Protein AF-A0A934XYE1-F1 (afdb_monomer)

Foldseek 3Di:
DFDCVFVLQVCVVCVVVVLAAEDEDEKAPWDDDPNDTDHIDLVCQVVSVVVCCVVCVPDHYHYHRDDYDHQQCLPVLLVVLLCCQVPPPDHQLSDEAELAGGDPSNSVSNVVSQLDPSHKYWYWDADADPVRHGDVVGDTDIDIDDNPPPPD

pLDDT: mean 89.85, std 9.12, range [46.81, 97.88]

Solvent-accessible surface area (backbone atoms only — not comparable to full-atom values): 8985 Å² total; per-residue (Å²): 140,82,80,56,62,59,62,53,47,53,49,51,52,38,48,74,71,68,72,55,48,68,46,77,40,80,23,26,39,67,45,75,55,95,90,41,80,45,82,40,51,37,81,49,45,66,53,54,52,52,55,49,48,71,79,36,76,87,64,76,61,50,77,41,82,46,81,55,33,61,72,86,40,28,65,62,39,18,52,51,48,38,48,47,54,72,66,46,97,56,60,39,72,81,43,74,45,76,42,65,61,83,49,72,49,44,25,49,13,44,51,63,44,30,73,49,88,58,40,39,36,30,33,62,44,64,38,54,47,99,87,66,46,75,42,86,91,43,62,66,48,79,43,75,57,85,77,75,70,93,81,123

Radius of gyration: 16.07 Å; Cα contacts (8 Å, |Δi|>4): 220; chains: 1; bounding box: 36×43×42 Å

Mean predicted aligned error: 5.05 Å

Secondary structure (DSSP, 8-state):
----HHHHHHHHHHHHTT---EEEE--BPPEEETTEEE--STTHHHHHHHHHHHH-TT---EEEEPPPBPTT-HHHHHHHHHHHHHHSSS-GGG-EEE-SSS-HHHHHHHHHHH-STT-EEEEEEEPB-TTSPBPTT--EEEEEE--S-S--

Structure (mmCIF, N/CA/C/O backbone):
data_AF-A0A934XYE1-F1
#
_entry.id   AF-A0A934XYE1-F1
#
loop_
_atom_site.group_PDB
_atom_site.id
_atom_site.type_symbol
_atom_site.label_atom_id
_atom_site.label_alt_id
_atom_site.label_comp_id
_atom_site.label_asym_id
_atom_site.label_entity_id
_atom_site.label_seq_id
_atom_site.pdbx_PDB_ins_code
_atom_site.Cartn_x
_atom_site.Cartn_y
_atom_site.Cartn_z
_atom_site.occupancy
_atom_site.B_iso_or_equiv
_atom_site.auth_seq_id
_atom_site.auth_comp_id
_atom_site.auth_asym_id
_atom_site.auth_atom_id
_atom_site.pdbx_PDB_model_num
ATOM 1 N N . ASN A 1 1 ? -0.406 3.614 -18.042 1.00 46.81 1 ASN A N 1
ATOM 2 C CA . ASN A 1 1 ? -1.575 2.999 -17.380 1.00 46.81 1 ASN A CA 1
ATOM 3 C C . ASN A 1 1 ? -1.202 2.544 -15.984 1.00 46.81 1 ASN A C 1
ATOM 5 O O . ASN A 1 1 ? -0.733 1.427 -15.828 1.00 46.81 1 ASN A O 1
ATOM 9 N N . THR A 1 2 ? -1.370 3.411 -14.985 1.00 60.88 2 THR A N 1
ATOM 10 C CA . THR A 1 2 ? -1.280 3.001 -13.577 1.00 60.88 2 THR A CA 1
ATOM 11 C C . THR A 1 2 ? -2.694 2.916 -13.031 1.00 60.88 2 THR A C 1
ATOM 13 O O . THR A 1 2 ? -3.429 3.897 -13.104 1.00 60.88 2 THR A O 1
ATOM 16 N N . ASN A 1 3 ? -3.083 1.749 -12.522 1.00 80.62 3 ASN A N 1
ATOM 17 C CA . ASN A 1 3 ? -4.368 1.568 -11.862 1.00 80.62 3 ASN A CA 1
ATOM 18 C C . ASN A 1 3 ? -4.217 1.927 -10.375 1.00 80.62 3 ASN A C 1
ATOM 20 O O . ASN A 1 3 ? -3.551 1.202 -9.639 1.00 80.62 3 ASN A O 1
ATOM 24 N N . LEU A 1 4 ? -4.798 3.054 -9.953 1.00 87.81 4 LEU A N 1
ATOM 25 C CA . LEU A 1 4 ? -4.804 3.481 -8.549 1.00 87.81 4 LEU A CA 1
ATOM 26 C C . LEU A 1 4 ? -5.917 2.829 -7.730 1.00 87.81 4 LEU A C 1
ATOM 28 O O . LEU A 1 4 ? -5.842 2.853 -6.505 1.00 87.81 4 LEU A O 1
ATOM 32 N N . THR A 1 5 ? -6.934 2.253 -8.376 1.00 89.75 5 THR A N 1
ATOM 33 C CA . THR A 1 5 ? -8.136 1.746 -7.707 1.00 89.75 5 THR A CA 1
ATOM 34 C C . THR A 1 5 ? -7.822 0.825 -6.527 1.00 89.75 5 THR A C 1
ATOM 36 O O . THR A 1 5 ? -8.381 1.076 -5.464 1.00 89.75 5 THR A O 1
ATOM 39 N N . PRO A 1 6 ? -6.897 -0.151 -6.620 1.00 91.69 6 PRO A N 1
ATOM 40 C CA . PRO A 1 6 ? -6.566 -0.986 -5.467 1.00 91.69 6 PRO A CA 1
ATOM 41 C C . PRO A 1 6 ? -6.039 -0.196 -4.265 1.00 91.69 6 PRO A C 1
ATOM 43 O O . PRO A 1 6 ? -6.519 -0.387 -3.154 1.00 91.69 6 PRO A O 1
ATOM 46 N N . ALA A 1 7 ? -5.113 0.742 -4.483 1.00 93.12 7 ALA A N 1
ATOM 47 C CA . ALA A 1 7 ? -4.545 1.551 -3.404 1.00 93.12 7 ALA A CA 1
ATOM 48 C C . ALA A 1 7 ? -5.597 2.467 -2.757 1.00 93.12 7 ALA A C 1
ATOM 50 O O . ALA A 1 7 ? -5.617 2.622 -1.539 1.00 93.12 7 ALA A O 1
ATOM 51 N N . LEU A 1 8 ? -6.498 3.034 -3.569 1.00 93.38 8 LEU A N 1
ATOM 52 C CA . LEU A 1 8 ? -7.623 3.843 -3.094 1.00 93.38 8 LEU A CA 1
ATOM 53 C C . LEU A 1 8 ? -8.545 3.018 -2.186 1.00 93.38 8 LEU A C 1
ATOM 55 O O . LEU A 1 8 ? -8.841 3.433 -1.068 1.00 93.38 8 LEU A O 1
ATOM 59 N N . ARG A 1 9 ? -8.944 1.821 -2.636 1.00 92.94 9 ARG A N 1
ATOM 60 C CA . ARG A 1 9 ? -9.825 0.927 -1.870 1.00 92.94 9 ARG A CA 1
ATOM 61 C C . ARG A 1 9 ? -9.168 0.395 -0.600 1.00 92.94 9 ARG A C 1
ATOM 63 O O . ARG A 1 9 ? -9.837 0.299 0.422 1.00 92.94 9 ARG A O 1
ATOM 70 N N . ALA A 1 10 ? -7.868 0.102 -0.636 1.00 94.56 10 ALA A N 1
ATOM 71 C CA . ALA A 1 10 ? -7.121 -0.309 0.550 1.00 94.56 10 ALA A CA 1
ATOM 72 C C . ALA A 1 10 ? -7.121 0.792 1.625 1.00 94.56 10 ALA A C 1
ATOM 74 O O . ALA A 1 10 ? -7.388 0.516 2.794 1.00 94.56 10 ALA A O 1
ATOM 75 N N . LEU A 1 11 ? -6.868 2.046 1.229 1.00 94.56 11 LEU A N 1
ATOM 76 C CA . LEU A 1 11 ? -6.912 3.192 2.140 1.00 94.56 11 LEU A CA 1
ATOM 77 C C . LEU A 1 11 ? -8.307 3.398 2.733 1.00 94.56 11 LEU A C 1
ATOM 79 O O . LEU A 1 11 ? -8.424 3.547 3.946 1.00 94.56 11 LEU A O 1
ATOM 83 N N . GLU A 1 12 ? -9.352 3.381 1.902 1.00 93.44 12 GLU A N 1
ATOM 84 C CA . GLU A 1 12 ? -10.742 3.522 2.357 1.00 93.44 12 GLU A CA 1
ATOM 85 C C . GLU A 1 12 ? -11.116 2.444 3.373 1.00 93.44 12 GLU A C 1
ATOM 87 O O . GLU A 1 12 ? -11.677 2.761 4.420 1.00 93.44 12 GLU A O 1
ATOM 92 N N . TRP A 1 13 ? -10.771 1.185 3.096 1.00 93.75 13 TRP A N 1
ATOM 93 C CA . TRP A 1 13 ? -11.069 0.070 3.988 1.00 93.75 13 TRP A CA 1
ATOM 94 C C . TRP A 1 13 ? -10.433 0.259 5.369 1.00 93.75 13 TRP A C 1
ATOM 96 O O . TRP A 1 13 ? -11.118 0.231 6.393 1.00 93.75 13 TRP A O 1
ATOM 106 N N . HIS A 1 14 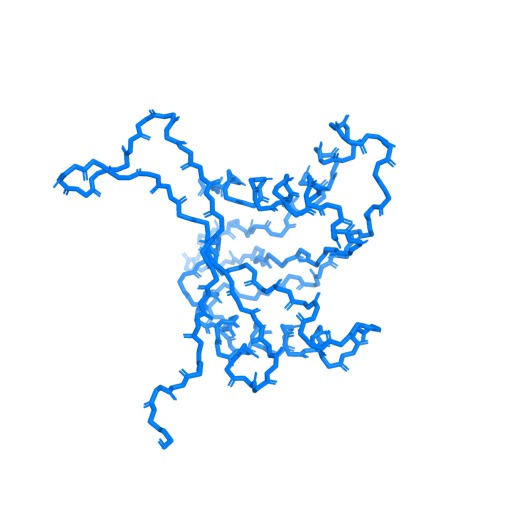? -9.121 0.509 5.409 1.00 94.25 14 HIS A N 1
ATOM 107 C CA . HIS A 1 14 ? -8.387 0.669 6.671 1.00 94.25 14 HIS A CA 1
ATOM 108 C C . HIS A 1 14 ? -8.768 1.947 7.424 1.00 94.25 14 HIS A C 1
ATOM 110 O O . HIS A 1 14 ? -8.723 1.987 8.658 1.00 94.25 14 HIS A O 1
ATOM 116 N N . ALA A 1 15 ? -9.169 2.989 6.696 1.00 93.69 15 ALA A N 1
ATOM 117 C CA . ALA A 1 15 ? -9.719 4.210 7.264 1.00 93.69 15 ALA A CA 1
ATOM 118 C C . ALA A 1 15 ? -11.081 3.969 7.929 1.00 93.69 15 ALA A C 1
ATOM 120 O O . ALA A 1 15 ? -11.281 4.380 9.072 1.00 93.69 15 ALA A O 1
ATOM 121 N N . GLN A 1 16 ? -11.993 3.264 7.252 1.00 92.12 16 GLN A N 1
ATOM 122 C CA . GLN A 1 16 ? -13.321 2.919 7.772 1.00 92.12 16 GLN A CA 1
ATOM 123 C C . GLN A 1 16 ? -13.248 1.979 8.977 1.00 92.12 16 GLN A C 1
ATOM 125 O O . GLN A 1 16 ? -14.010 2.144 9.927 1.00 92.12 16 GLN A O 1
ATOM 130 N N . ALA A 1 17 ? -12.289 1.050 8.985 1.00 91.25 17 ALA A N 1
ATOM 131 C CA . ALA A 1 17 ? -12.010 0.195 10.137 1.00 91.25 17 ALA A CA 1
ATOM 132 C C . ALA A 1 17 ? -11.458 0.969 11.355 1.00 91.25 17 ALA A C 1
ATOM 134 O O . ALA A 1 17 ? -11.331 0.407 12.440 1.00 91.25 17 ALA A O 1
ATOM 135 N N . GLY A 1 18 ? -11.098 2.250 11.197 1.00 89.62 18 GLY A N 1
ATOM 136 C CA . GLY A 1 18 ? -10.602 3.105 12.277 1.00 89.62 18 GLY A CA 1
ATOM 137 C C . GLY A 1 18 ? -9.166 2.808 12.720 1.00 89.62 18 GLY A C 1
ATOM 138 O O . GLY A 1 18 ? -8.694 3.409 13.691 1.00 89.62 18 GLY A O 1
ATOM 139 N N . ALA A 1 19 ? -8.454 1.927 12.011 1.00 87.38 19 ALA A N 1
ATOM 140 C CA . ALA A 1 19 ? -7.102 1.476 12.346 1.00 87.38 19 ALA A CA 1
ATOM 141 C C . ALA A 1 19 ? -5.996 2.274 11.632 1.00 87.38 19 ALA A C 1
ATOM 143 O O . ALA A 1 19 ? -4.867 2.323 12.116 1.00 87.38 19 ALA A O 1
ATOM 144 N N . LEU A 1 20 ? -6.307 2.945 10.516 1.00 95.19 20 LEU A N 1
ATOM 145 C CA . LEU A 1 20 ? -5.308 3.685 9.746 1.00 95.19 20 LEU A CA 1
ATOM 146 C C . LEU A 1 20 ? -4.811 4.927 10.508 1.00 95.19 20 LEU A C 1
ATOM 148 O O . LEU A 1 20 ? -5.591 5.805 10.889 1.00 95.19 20 LEU A O 1
ATOM 152 N N . ARG A 1 21 ? -3.499 4.988 10.747 1.00 95.56 21 ARG A N 1
ATOM 153 C CA . ARG A 1 21 ? -2.799 6.127 11.378 1.00 95.56 21 ARG A CA 1
ATOM 154 C C . ARG A 1 21 ? -1.645 6.637 10.530 1.00 95.56 21 ARG A C 1
ATOM 156 O O . ARG A 1 21 ? -1.375 7.833 10.514 1.00 95.56 21 ARG A O 1
ATOM 163 N N . GLU A 1 22 ? -0.990 5.737 9.811 1.00 96.81 22 GLU A N 1
ATOM 164 C CA . GLU A 1 22 ? 0.191 6.034 9.018 1.00 96.81 22 GLU A CA 1
ATOM 165 C C . GLU A 1 22 ? 0.187 5.196 7.743 1.00 96.81 22 GLU A C 1
ATOM 167 O O . GLU A 1 22 ? -0.256 4.047 7.748 1.00 96.81 22 GLU A O 1
ATOM 172 N N . CYS A 1 23 ? 0.639 5.787 6.640 1.00 97.1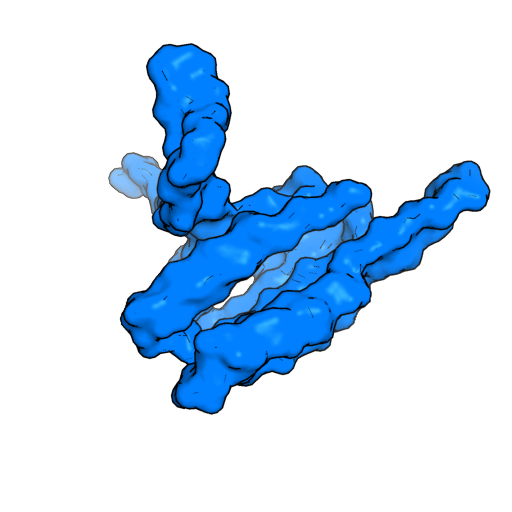2 23 CYS A N 1
ATOM 173 C CA . CYS A 1 23 ? 0.699 5.136 5.341 1.00 97.12 23 CYS A CA 1
ATOM 174 C C . CYS A 1 23 ? 2.020 5.470 4.646 1.00 97.12 23 CYS A C 1
ATOM 176 O O . CYS A 1 23 ? 2.325 6.637 4.394 1.00 97.12 23 CYS A O 1
ATOM 178 N N . TRP A 1 24 ? 2.799 4.444 4.308 1.00 97.31 24 TRP A N 1
ATOM 179 C CA . TRP A 1 24 ? 4.011 4.584 3.504 1.00 97.31 24 TRP A CA 1
ATOM 180 C C . TRP A 1 24 ? 3.695 4.295 2.044 1.00 97.31 24 TRP A C 1
ATOM 182 O O . TRP A 1 24 ? 3.241 3.206 1.696 1.00 97.31 24 TRP A O 1
ATOM 192 N N . LEU A 1 25 ? 3.957 5.270 1.180 1.00 95.38 25 LEU A N 1
ATOM 193 C CA . LEU A 1 25 ? 3.692 5.158 -0.248 1.00 95.38 25 LEU A CA 1
ATOM 194 C C . LEU A 1 25 ? 4.989 4.836 -0.986 1.00 95.38 25 LEU A C 1
ATOM 196 O O . LEU A 1 25 ? 5.896 5.666 -1.062 1.00 95.38 25 LEU A O 1
ATOM 200 N N . LEU A 1 26 ? 5.063 3.624 -1.539 1.00 93.94 26 LEU A N 1
ATOM 201 C CA . LEU A 1 26 ? 6.196 3.155 -2.331 1.00 93.94 26 LEU A CA 1
ATOM 202 C C . LEU A 1 26 ? 5.850 3.191 -3.819 1.00 93.94 26 LEU A C 1
ATOM 204 O O . LEU A 1 26 ? 4.835 2.658 -4.264 1.00 93.94 26 LEU A O 1
ATOM 208 N N . GLY A 1 27 ? 6.731 3.792 -4.613 1.00 92.88 27 GLY A N 1
ATOM 209 C CA . GLY A 1 27 ? 6.570 3.877 -6.058 1.00 92.88 27 GLY A CA 1
ATOM 210 C C . GLY A 1 27 ? 7.892 3.741 -6.791 1.00 92.88 27 GLY A C 1
ATOM 211 O O . GLY A 1 27 ? 8.972 3.839 -6.207 1.00 92.88 27 GLY A O 1
ATOM 212 N N . THR A 1 28 ? 7.812 3.511 -8.096 1.00 92.38 28 THR A N 1
ATOM 213 C CA . THR A 1 28 ? 9.008 3.385 -8.932 1.00 92.38 28 THR A CA 1
ATOM 214 C C . THR A 1 28 ? 9.522 4.743 -9.378 1.00 92.38 28 THR A C 1
ATOM 216 O O . THR A 1 28 ? 8.742 5.661 -9.652 1.00 92.38 28 THR A O 1
ATOM 219 N N . ARG A 1 29 ? 10.847 4.869 -9.486 1.00 90.94 29 ARG A N 1
ATOM 220 C CA . ARG A 1 29 ? 11.479 6.019 -10.139 1.00 90.94 29 ARG A CA 1
ATOM 221 C C . ARG A 1 29 ? 11.304 5.945 -11.650 1.00 90.94 29 ARG A C 1
ATOM 223 O O . ARG A 1 29 ? 11.231 4.860 -12.221 1.00 90.94 29 ARG A O 1
ATOM 230 N N . MET A 1 30 ? 11.302 7.107 -12.292 1.00 88.50 30 MET A N 1
ATOM 231 C CA . MET A 1 30 ? 11.433 7.195 -13.742 1.00 88.50 30 MET A CA 1
ATOM 232 C C . MET A 1 30 ? 12.780 6.605 -14.177 1.00 88.50 30 MET A C 1
ATOM 234 O O . MET A 1 30 ? 13.804 6.844 -13.534 1.00 88.50 30 MET A O 1
ATOM 238 N N . SER A 1 31 ? 12.788 5.835 -15.261 1.00 86.00 31 SER A N 1
ATOM 239 C CA . SER A 1 31 ? 14.007 5.244 -15.815 1.00 86.00 31 SER A CA 1
ATOM 240 C C . SER A 1 31 ? 14.023 5.345 -17.330 1.00 86.00 31 SER A C 1
ATOM 242 O O . SER A 1 31 ? 12.978 5.332 -17.972 1.00 86.00 31 SER A O 1
ATOM 244 N N . ARG A 1 32 ? 15.218 5.406 -17.918 1.00 82.31 32 ARG A N 1
ATOM 245 C CA . ARG A 1 32 ? 15.403 5.152 -19.348 1.00 82.31 32 ARG A CA 1
ATOM 246 C C . ARG A 1 32 ? 15.872 3.719 -19.540 1.00 82.31 32 ARG A C 1
ATOM 248 O O . ARG A 1 32 ? 16.789 3.273 -18.855 1.00 82.31 32 ARG A O 1
ATOM 255 N N . THR A 1 33 ? 15.245 3.011 -20.464 1.00 77.94 33 THR A N 1
ATOM 256 C CA . THR A 1 33 ? 15.664 1.673 -20.889 1.00 77.94 33 THR A CA 1
ATOM 257 C C . THR A 1 33 ? 15.618 1.660 -22.405 1.00 77.94 33 THR A C 1
ATOM 259 O O . THR A 1 33 ? 14.597 2.026 -22.982 1.00 77.94 33 THR A O 1
ATOM 262 N N . ASP A 1 34 ? 16.747 1.339 -23.035 1.00 81.81 34 ASP A N 1
ATOM 263 C CA . ASP A 1 34 ? 16.887 1.246 -24.494 1.00 81.81 34 ASP A CA 1
ATOM 264 C C . ASP A 1 34 ? 16.390 2.506 -25.228 1.00 81.81 34 ASP A C 1
ATOM 266 O O . ASP A 1 34 ? 15.615 2.455 -26.177 1.00 81.81 34 ASP A O 1
ATOM 270 N N . GLY A 1 35 ? 16.769 3.682 -24.714 1.00 78.94 35 GLY A N 1
ATOM 271 C CA . GLY A 1 35 ? 16.371 4.983 -25.267 1.00 78.94 35 GLY A CA 1
ATOM 272 C C . GLY A 1 35 ? 14.927 5.408 -24.969 1.00 78.94 35 GLY A C 1
ATOM 273 O O . GLY A 1 35 ? 14.608 6.588 -25.107 1.00 78.94 35 GLY A O 1
ATOM 274 N N . THR A 1 36 ? 14.079 4.503 -24.476 1.00 80.75 36 THR A N 1
ATOM 275 C CA . THR A 1 36 ? 12.676 4.782 -24.151 1.00 80.75 36 THR A CA 1
ATOM 276 C C . THR A 1 36 ? 12.540 5.256 -22.706 1.00 80.75 36 THR A C 1
ATOM 278 O O . THR A 1 36 ? 13.079 4.648 -21.776 1.00 80.75 36 THR A O 1
ATOM 281 N N . LEU A 1 37 ? 11.812 6.357 -22.500 1.00 82.38 37 LEU A N 1
ATOM 282 C CA . LEU A 1 37 ? 11.485 6.856 -21.167 1.00 82.38 37 LEU A CA 1
ATOM 283 C C . LEU A 1 37 ? 10.348 6.022 -20.568 1.00 82.38 37 LEU A C 1
ATOM 285 O O . LEU A 1 37 ? 9.225 6.038 -21.063 1.00 82.38 37 LEU A O 1
ATOM 289 N N . GLN A 1 38 ? 10.633 5.313 -19.482 1.00 81.44 38 GLN A N 1
ATOM 290 C CA . GLN A 1 38 ? 9.627 4.641 -18.670 1.00 81.44 38 GLN A CA 1
ATOM 291 C C . GLN A 1 38 ? 9.267 5.534 -17.484 1.00 81.44 38 GLN A C 1
ATOM 293 O O . GLN A 1 38 ? 10.076 5.760 -16.579 1.00 81.44 38 GLN A O 1
ATOM 298 N N . HIS A 1 39 ? 8.038 6.048 -17.493 1.00 82.31 39 HIS A N 1
ATOM 299 C CA . HIS A 1 39 ? 7.497 6.806 -16.371 1.00 82.31 39 HIS A CA 1
ATOM 300 C C . HIS A 1 39 ? 7.300 5.884 -15.164 1.00 82.31 39 HIS A C 1
ATOM 302 O O . HIS A 1 39 ? 6.620 4.863 -15.252 1.00 82.31 39 HIS A O 1
ATOM 308 N N . GLY A 1 40 ? 7.906 6.255 -14.036 1.00 87.25 40 GLY A N 1
ATOM 309 C CA . GLY A 1 40 ? 7.692 5.576 -12.762 1.00 87.25 40 GLY A CA 1
ATOM 310 C C . GLY A 1 40 ? 6.342 5.937 -12.137 1.00 87.25 40 GLY A C 1
ATOM 311 O O . GLY A 1 40 ? 5.630 6.814 -12.626 1.00 87.25 40 GLY A O 1
ATOM 312 N N . SER A 1 41 ? 5.994 5.278 -11.035 1.00 91.19 41 SER A N 1
ATOM 313 C CA . SER A 1 41 ? 4.741 5.506 -10.301 1.00 91.19 41 SER A CA 1
ATOM 314 C C . SER A 1 41 ? 4.881 6.411 -9.077 1.00 91.19 41 SER A C 1
ATOM 316 O O . SER A 1 41 ? 3.866 6.813 -8.521 1.00 91.19 41 SER A O 1
ATOM 318 N N . ALA A 1 42 ? 6.099 6.768 -8.650 1.00 91.81 42 ALA A N 1
ATOM 319 C CA . ALA A 1 42 ? 6.299 7.525 -7.409 1.00 91.81 42 ALA A CA 1
ATOM 320 C C . ALA A 1 42 ? 5.623 8.907 -7.393 1.00 91.81 42 ALA A C 1
ATOM 322 O O . ALA A 1 42 ? 5.215 9.380 -6.337 1.00 91.81 42 ALA A O 1
ATOM 323 N N . TRP A 1 43 ? 5.444 9.535 -8.557 1.00 90.69 43 TRP A N 1
ATOM 324 C CA . TRP A 1 43 ? 4.748 10.821 -8.668 1.00 90.69 43 TRP A CA 1
ATOM 325 C C . TRP A 1 43 ? 3.261 10.748 -8.281 1.00 90.69 43 TRP A C 1
ATOM 327 O O . TRP A 1 43 ? 2.661 11.776 -7.987 1.00 90.69 43 TRP A O 1
ATOM 337 N N . LEU A 1 44 ? 2.661 9.551 -8.261 1.00 90.94 44 LEU A N 1
ATOM 338 C CA . LEU A 1 44 ? 1.261 9.351 -7.878 1.00 90.94 44 LEU A CA 1
ATOM 339 C C . LEU A 1 44 ? 1.045 9.386 -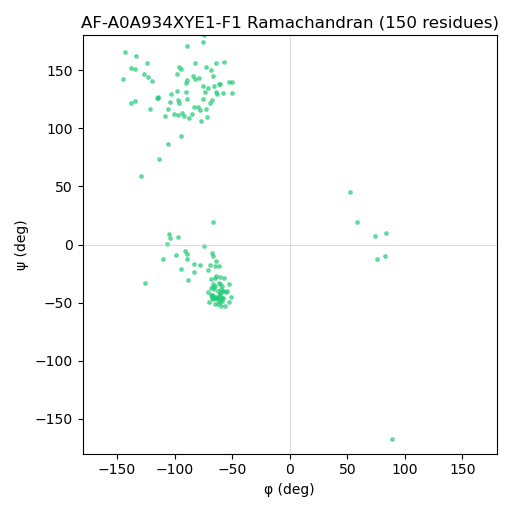6.364 1.00 90.94 44 LEU A C 1
ATOM 341 O O . LEU A 1 44 ? -0.084 9.560 -5.918 1.00 90.94 44 LEU A O 1
ATOM 345 N N . ALA A 1 45 ? 2.103 9.230 -5.572 1.00 91.75 45 ALA A N 1
ATOM 346 C CA . ALA A 1 45 ? 2.005 9.214 -4.121 1.00 91.75 45 ALA A CA 1
ATOM 347 C C . ALA A 1 45 ? 1.395 10.511 -3.532 1.00 91.75 45 ALA A C 1
ATOM 349 O O . ALA A 1 45 ? 0.416 10.407 -2.792 1.00 91.75 45 ALA A O 1
ATOM 350 N N . PRO A 1 46 ? 1.842 11.731 -3.909 1.00 92.56 46 PRO A N 1
ATOM 351 C CA . PRO A 1 46 ? 1.185 12.961 -3.453 1.00 92.56 46 PRO A CA 1
ATOM 352 C C . PRO A 1 46 ? -0.256 13.112 -3.970 1.00 92.56 46 PRO A C 1
ATOM 354 O O . PRO A 1 46 ? -1.088 13.713 -3.294 1.00 92.56 46 PRO A O 1
ATOM 357 N N . VAL A 1 47 ? -0.582 12.551 -5.142 1.00 93.00 47 VAL A N 1
ATOM 358 C CA . VAL A 1 47 ? -1.959 12.557 -5.671 1.00 93.00 47 VAL A CA 1
ATOM 359 C C . VAL A 1 47 ? -2.871 11.706 -4.789 1.00 93.00 47 VAL A C 1
ATOM 361 O O . VAL A 1 47 ? -3.966 12.141 -4.441 1.00 93.00 47 VAL A O 1
ATOM 364 N N . LEU A 1 48 ? -2.404 10.519 -4.395 1.00 93.19 48 LEU A N 1
ATOM 365 C CA . LEU A 1 48 ? -3.141 9.600 -3.534 1.00 93.19 48 LEU A CA 1
ATOM 366 C C . LEU A 1 48 ? -3.387 10.197 -2.143 1.00 93.19 48 LEU A C 1
ATOM 368 O O . LEU A 1 48 ? -4.514 10.157 -1.654 1.00 93.19 48 LEU A O 1
ATOM 372 N N . GLN A 1 49 ? -2.356 10.804 -1.548 1.00 94.75 49 GLN A N 1
ATOM 373 C CA . GLN A 1 49 ? -2.480 11.538 -0.289 1.00 94.75 49 GLN A CA 1
ATOM 374 C C . GLN A 1 49 ? -3.540 12.638 -0.402 1.00 94.75 49 GLN A C 1
ATOM 376 O O . GLN A 1 49 ? -4.479 12.683 0.392 1.00 94.75 49 GLN A O 1
ATOM 381 N N . ARG A 1 50 ? -3.423 13.506 -1.416 1.00 94.56 50 ARG A N 1
ATOM 382 C CA . ARG A 1 50 ? -4.332 14.645 -1.567 1.00 94.56 50 ARG A CA 1
ATOM 383 C C . ARG A 1 50 ? -5.775 14.202 -1.780 1.00 94.56 50 ARG A C 1
ATOM 385 O O . ARG A 1 50 ? -6.689 14.814 -1.239 1.00 94.56 50 ARG A O 1
ATOM 392 N N . TRP A 1 51 ? -5.976 13.150 -2.567 1.00 95.06 51 TRP A N 1
ATOM 393 C CA . TRP A 1 51 ? -7.290 12.551 -2.768 1.00 95.06 51 TRP A CA 1
ATOM 394 C C . TRP A 1 51 ? -7.897 12.067 -1.443 1.00 95.06 51 TRP A C 1
ATOM 396 O O . TRP A 1 51 ? -9.048 12.389 -1.153 1.00 95.06 51 TRP A O 1
ATOM 406 N N . PHE A 1 52 ? -7.116 11.367 -0.616 1.00 95.25 52 PHE A N 1
ATOM 407 C CA . PHE A 1 52 ? -7.587 10.831 0.660 1.00 95.25 52 PHE A CA 1
ATOM 408 C C . PHE A 1 52 ? -7.963 11.949 1.643 1.00 95.25 52 PHE A C 1
ATOM 410 O O . PHE A 1 52 ? -9.043 11.925 2.229 1.00 95.25 52 PHE A O 1
ATOM 417 N N . GLU A 1 53 ? -7.108 12.965 1.778 1.00 95.06 53 GLU A N 1
ATOM 418 C CA . GLU A 1 53 ? -7.351 14.128 2.642 1.00 95.06 53 GLU A CA 1
ATOM 419 C C . GLU A 1 53 ? -8.622 14.897 2.251 1.00 95.06 53 GLU A C 1
ATOM 421 O O . GLU A 1 53 ? -9.354 15.368 3.121 1.00 95.06 53 GLU A O 1
ATOM 426 N N . LEU A 1 54 ? -8.901 15.020 0.947 1.00 95.31 54 LEU A N 1
ATOM 427 C CA . LEU A 1 54 ? -10.093 15.709 0.447 1.00 95.31 54 LEU A CA 1
ATOM 428 C C . LEU A 1 54 ? -11.388 14.954 0.766 1.00 95.31 54 LEU A C 1
ATOM 430 O O . LEU A 1 54 ? -12.397 15.590 1.064 1.00 95.31 54 LEU A O 1
ATOM 434 N N . LEU A 1 55 ? -11.375 13.620 0.702 1.00 94.50 55 LEU A N 1
ATOM 435 C CA . LEU A 1 55 ? -12.557 12.802 0.995 1.00 94.50 55 LEU A CA 1
ATOM 436 C C . LEU A 1 55 ? -12.756 12.538 2.489 1.00 94.50 55 LEU A C 1
ATOM 438 O O . LEU A 1 55 ? -13.882 12.290 2.924 1.00 94.50 55 LEU A O 1
ATOM 442 N N . HIS A 1 56 ? -11.688 12.614 3.282 1.00 93.50 56 HIS A N 1
ATOM 443 C CA . HIS A 1 56 ? -11.712 12.296 4.707 1.00 93.50 56 HIS A CA 1
ATOM 444 C C . HIS A 1 56 ? -11.094 13.409 5.572 1.00 93.50 56 HIS A C 1
ATOM 446 O O . HIS A 1 56 ? -10.173 13.141 6.344 1.00 93.50 56 HIS A O 1
ATOM 452 N N . PRO A 1 57 ? -11.617 14.651 5.530 1.00 91.44 57 PRO A N 1
ATOM 453 C CA . PRO A 1 57 ? -11.003 15.808 6.196 1.00 91.44 57 PRO A CA 1
ATOM 454 C C . PRO A 1 57 ? -10.897 15.685 7.728 1.00 91.44 57 PRO A C 1
ATOM 456 O O . PRO A 1 57 ? -10.126 16.406 8.355 1.00 91.44 57 PRO A O 1
ATOM 459 N N . GLY A 1 58 ? -11.671 14.786 8.347 1.00 91.38 58 GLY A N 1
ATOM 460 C CA . GLY A 1 58 ? -11.617 14.511 9.787 1.00 91.38 58 GLY A CA 1
ATOM 461 C C . GLY A 1 58 ? -10.613 13.429 10.200 1.00 91.38 58 GLY A C 1
ATOM 462 O O . GLY A 1 58 ? -10.338 13.287 11.392 1.00 91.38 58 GLY A O 1
ATOM 463 N N . LEU A 1 59 ? -10.068 12.658 9.253 1.00 93.06 59 LEU A N 1
ATOM 464 C CA . LEU A 1 59 ? -9.116 11.591 9.554 1.00 93.06 59 LEU A CA 1
ATOM 465 C C . LEU A 1 59 ? -7.687 12.131 9.544 1.00 93.06 59 LEU A C 1
ATOM 467 O O . LEU A 1 59 ? -7.219 12.699 8.562 1.00 93.06 59 LEU A O 1
ATOM 471 N N . LYS A 1 60 ? -6.971 11.911 10.647 1.00 91.75 60 LYS A N 1
ATOM 472 C CA . LYS A 1 60 ? -5.549 12.248 10.769 1.00 91.75 60 LYS A CA 1
ATOM 473 C C . LYS A 1 60 ? -4.712 11.020 10.424 1.00 91.75 60 LYS A C 1
ATOM 475 O O . LYS A 1 60 ? -4.470 10.182 11.289 1.00 91.75 60 LYS A O 1
ATOM 480 N N . VAL A 1 61 ? -4.306 10.920 9.160 1.00 95.88 61 VAL A N 1
ATOM 481 C CA . VAL A 1 61 ? -3.391 9.883 8.664 1.00 95.88 61 VAL A CA 1
ATOM 482 C C . VAL A 1 61 ? -2.090 10.544 8.220 1.00 95.88 61 VAL A C 1
ATOM 484 O O . VAL A 1 61 ? -2.110 11.464 7.407 1.00 95.88 61 VAL A O 1
ATOM 487 N N . ASN A 1 62 ? -0.961 10.070 8.742 1.00 96.00 62 ASN A N 1
ATOM 488 C CA . ASN A 1 62 ? 0.361 10.540 8.339 1.00 96.00 62 ASN A CA 1
ATOM 489 C C . ASN A 1 62 ? 0.804 9.810 7.067 1.00 96.00 62 ASN A C 1
ATOM 491 O O . ASN A 1 62 ? 0.959 8.589 7.070 1.00 96.00 62 ASN A O 1
ATOM 495 N N . PHE A 1 63 ? 1.021 10.546 5.980 1.00 96.50 63 PHE A N 1
ATOM 496 C CA . PHE A 1 63 ? 1.535 9.980 4.735 1.00 96.50 63 PHE A CA 1
ATOM 497 C C . PHE A 1 63 ? 3.046 10.178 4.642 1.00 96.50 63 PHE A C 1
ATOM 499 O O . PHE A 1 63 ? 3.548 11.300 4.687 1.00 96.50 63 PHE A O 1
ATOM 506 N N . ASN A 1 64 ? 3.769 9.076 4.461 1.00 95.88 64 ASN A N 1
ATOM 507 C CA . ASN A 1 64 ? 5.210 9.065 4.264 1.00 95.88 64 ASN A CA 1
ATOM 508 C C . ASN A 1 64 ? 5.520 8.715 2.810 1.00 95.88 64 ASN A C 1
ATOM 510 O O .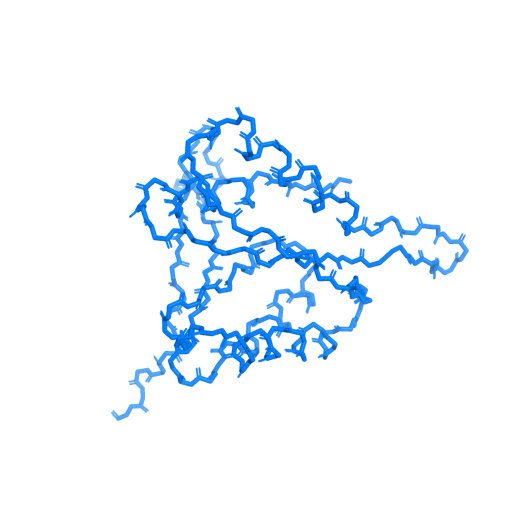 ASN A 1 64 ? 5.334 7.578 2.365 1.00 95.88 64 ASN A O 1
ATOM 514 N N . LEU A 1 65 ? 6.018 9.699 2.067 1.00 90.38 65 LEU A N 1
ATOM 515 C CA . LEU A 1 65 ? 6.485 9.501 0.700 1.00 90.38 65 LEU A CA 1
ATOM 516 C C . LEU A 1 65 ? 7.863 8.837 0.738 1.00 90.38 65 LEU A C 1
ATOM 518 O O . LEU A 1 65 ? 8.863 9.467 1.084 1.00 90.38 65 LEU A O 1
ATOM 522 N N . VAL A 1 66 ? 7.921 7.551 0.402 1.00 86.81 66 VAL A N 1
ATOM 523 C CA . VAL A 1 66 ? 9.174 6.793 0.427 1.00 86.81 66 VAL A CA 1
ATOM 524 C C . VAL A 1 66 ? 9.995 7.113 -0.819 1.00 86.81 66 VAL A C 1
ATOM 526 O O . VAL A 1 66 ? 9.457 7.284 -1.916 1.00 86.81 66 VAL A O 1
ATOM 529 N N . ALA A 1 67 ? 11.320 7.167 -0.656 1.00 85.44 67 ALA A N 1
ATOM 530 C CA . ALA A 1 67 ? 12.244 7.344 -1.768 1.00 85.44 67 ALA A CA 1
ATOM 531 C C . ALA A 1 67 ? 11.940 6.336 -2.903 1.00 85.44 67 ALA A C 1
ATOM 533 O O . ALA A 1 67 ? 11.830 5.135 -2.633 1.00 85.44 67 ALA A O 1
ATOM 534 N N . PRO A 1 68 ? 11.822 6.791 -4.164 1.00 90.38 68 PRO A N 1
ATOM 535 C CA . PRO A 1 68 ? 11.428 5.927 -5.271 1.00 90.38 68 PRO A CA 1
ATOM 536 C C . PRO A 1 68 ? 12.390 4.753 -5.504 1.00 90.38 68 PRO A C 1
ATOM 538 O O . PRO A 1 68 ? 13.609 4.935 -5.540 1.00 90.38 68 PRO A O 1
ATOM 541 N N . VAL A 1 69 ? 11.848 3.560 -5.764 1.00 92.19 69 VAL A N 1
ATOM 542 C CA . VAL A 1 69 ? 12.644 2.346 -6.023 1.00 92.19 69 VAL A CA 1
ATOM 543 C C . VAL A 1 69 ? 12.872 2.111 -7.526 1.00 92.19 69 VAL A C 1
ATOM 545 O O . VAL A 1 69 ? 12.041 2.496 -8.354 1.00 92.19 69 VAL A O 1
ATOM 548 N N . PRO A 1 70 ? 13.977 1.474 -7.949 1.00 90.94 70 PRO A N 1
ATOM 549 C CA . PRO A 1 70 ? 14.138 1.027 -9.330 1.00 90.94 70 PRO A CA 1
ATOM 550 C C . PRO A 1 70 ? 13.123 -0.068 -9.684 1.00 90.94 70 PRO A C 1
ATOM 552 O O . PRO A 1 70 ? 12.954 -1.029 -8.939 1.00 90.94 70 PRO A O 1
ATOM 555 N N . SER A 1 71 ? 12.514 0.023 -10.867 1.00 86.88 71 SER A N 1
ATOM 556 C CA . SER A 1 71 ? 11.460 -0.891 -11.347 1.00 86.88 71 SER A CA 1
ATOM 557 C C . SER A 1 71 ? 11.848 -2.376 -11.383 1.00 86.88 71 SER A C 1
ATOM 559 O O . SER A 1 71 ? 10.987 -3.240 -11.233 1.00 86.88 71 SER A O 1
ATOM 561 N N . ARG A 1 72 ? 13.136 -2.682 -11.572 1.00 88.06 72 ARG A N 1
ATOM 562 C CA . ARG A 1 72 ? 13.666 -4.054 -11.677 1.00 88.06 72 ARG A CA 1
ATOM 563 C C . ARG A 1 72 ? 14.400 -4.541 -10.425 1.00 88.06 72 ARG A C 1
ATOM 565 O O . ARG A 1 72 ? 14.979 -5.620 -10.448 1.00 88.06 72 ARG A O 1
ATOM 572 N N . SER A 1 73 ? 14.404 -3.762 -9.343 1.00 91.50 73 SER A N 1
ATOM 573 C CA . SER A 1 73 ? 15.149 -4.101 -8.127 1.00 91.50 73 SER A CA 1
ATOM 574 C C . SER A 1 73 ? 14.208 -4.571 -7.021 1.00 91.50 73 SER A C 1
ATOM 576 O O . SER A 1 73 ? 13.785 -3.779 -6.179 1.00 91.50 73 SER A O 1
ATOM 578 N N . TYR A 1 74 ? 13.892 -5.871 -7.007 1.00 93.75 74 TYR A N 1
ATOM 579 C CA . TYR A 1 74 ? 13.116 -6.457 -5.907 1.00 93.75 74 TYR A CA 1
ATOM 580 C C . TYR A 1 74 ? 13.860 -6.319 -4.568 1.00 93.75 74 TYR A C 1
ATOM 582 O O . TYR A 1 74 ? 13.224 -6.101 -3.544 1.00 93.75 74 TYR A O 1
ATOM 590 N N . PHE A 1 75 ? 15.199 -6.379 -4.580 1.00 96.00 75 PHE A N 1
ATOM 591 C CA . PHE A 1 75 ? 16.032 -6.254 -3.383 1.00 96.00 75 PHE A CA 1
ATOM 592 C C . PHE A 1 75 ? 15.910 -4.875 -2.729 1.00 96.00 75 PHE A C 1
ATOM 594 O O . PHE A 1 75 ? 15.702 -4.790 -1.526 1.00 96.00 75 PHE A O 1
ATOM 601 N N . GLN A 1 76 ? 15.972 -3.785 -3.502 1.00 95.44 76 GLN A N 1
ATOM 602 C CA . GLN A 1 76 ? 15.821 -2.444 -2.920 1.00 95.44 76 GLN A CA 1
ATOM 603 C C . GLN A 1 76 ? 14.415 -2.209 -2.373 1.00 95.44 76 GLN A C 1
ATOM 605 O O . GLN A 1 76 ? 14.260 -1.520 -1.368 1.00 95.44 76 GLN A O 1
ATOM 610 N N . LEU A 1 77 ? 13.391 -2.786 -3.006 1.00 95.69 77 LEU A N 1
ATOM 611 C CA . LEU A 1 77 ? 12.051 -2.732 -2.442 1.00 95.69 77 LEU A CA 1
ATOM 612 C C . LEU A 1 77 ? 11.956 -3.541 -1.147 1.00 95.69 77 LEU A C 1
ATOM 614 O O . LEU A 1 77 ? 11.431 -3.026 -0.167 1.00 95.69 77 LEU A O 1
ATOM 618 N N . TRP A 1 78 ? 12.492 -4.763 -1.136 1.00 97.44 78 TRP A N 1
ATOM 619 C CA . TRP A 1 78 ? 12.576 -5.592 0.063 1.00 97.44 78 TRP A CA 1
ATOM 620 C C . TRP A 1 78 ? 13.237 -4.824 1.214 1.00 97.44 78 TRP A C 1
ATOM 622 O O . TRP A 1 78 ? 12.640 -4.710 2.278 1.00 97.44 78 TRP A O 1
ATOM 632 N N . GLN A 1 79 ? 14.392 -4.191 0.970 1.00 97.56 79 GLN A N 1
ATOM 633 C CA . GLN A 1 79 ? 15.087 -3.364 1.964 1.00 97.56 79 GLN A CA 1
ATOM 634 C C . GLN A 1 79 ? 14.213 -2.222 2.488 1.00 97.56 79 GLN A C 1
ATOM 636 O O . GLN A 1 79 ? 14.251 -1.920 3.674 1.00 97.56 79 GLN A O 1
ATOM 641 N N . LYS A 1 80 ? 13.431 -1.569 1.619 1.00 97.00 80 LYS A N 1
ATOM 642 C CA . LYS A 1 80 ? 12.560 -0.458 2.025 1.00 97.00 80 LYS A CA 1
ATOM 643 C C . LYS A 1 80 ? 11.378 -0.915 2.865 1.00 97.00 80 LYS A C 1
ATOM 645 O O . LYS A 1 80 ? 11.045 -0.249 3.839 1.00 97.00 80 LYS A O 1
ATOM 650 N N . VAL A 1 81 ? 10.760 -2.034 2.506 1.00 97.38 81 VAL A N 1
ATOM 651 C CA . VAL A 1 81 ? 9.670 -2.615 3.296 1.00 97.38 81 VAL A CA 1
ATOM 652 C C . VAL A 1 81 ? 10.207 -3.120 4.639 1.00 97.38 81 VAL A C 1
ATOM 654 O O . VAL A 1 81 ? 9.621 -2.823 5.675 1.00 97.38 81 VAL A O 1
ATOM 657 N N . ASP A 1 82 ? 11.361 -3.791 4.648 1.00 97.88 82 ASP A N 1
ATOM 658 C CA . ASP A 1 82 ? 12.030 -4.232 5.876 1.00 97.88 82 ASP A CA 1
ATOM 659 C C . ASP A 1 82 ? 12.409 -3.055 6.790 1.00 97.88 82 ASP A C 1
ATOM 661 O O . ASP A 1 82 ? 12.156 -3.093 7.993 1.00 97.88 82 ASP A O 1
ATOM 665 N N . GLU A 1 83 ? 12.931 -1.964 6.224 1.00 97.50 83 GLU A N 1
ATOM 666 C CA . GLU A 1 83 ? 13.228 -0.727 6.954 1.00 97.50 83 GLU A CA 1
ATOM 667 C C . GLU A 1 83 ? 11.974 -0.146 7.632 1.00 97.50 83 GLU A C 1
ATOM 669 O O . GLU A 1 83 ? 12.051 0.287 8.779 1.00 97.50 83 GLU A O 1
ATOM 674 N N . ILE A 1 84 ? 10.811 -0.182 6.970 1.00 97.50 84 ILE A N 1
ATOM 675 C CA . ILE A 1 84 ? 9.540 0.265 7.563 1.00 97.50 84 ILE A CA 1
ATOM 676 C C . ILE A 1 84 ? 9.157 -0.632 8.742 1.00 97.50 84 ILE A C 1
ATOM 678 O O . ILE A 1 84 ? 8.930 -0.129 9.841 1.00 97.50 84 ILE A O 1
ATOM 682 N N . PHE A 1 85 ? 9.140 -1.954 8.557 1.00 97.19 85 PHE A N 1
ATOM 683 C CA . PHE A 1 85 ? 8.789 -2.882 9.637 1.00 97.19 85 PHE A CA 1
ATOM 684 C C . PHE A 1 85 ? 9.736 -2.789 10.840 1.00 97.19 85 PHE A C 1
ATOM 686 O O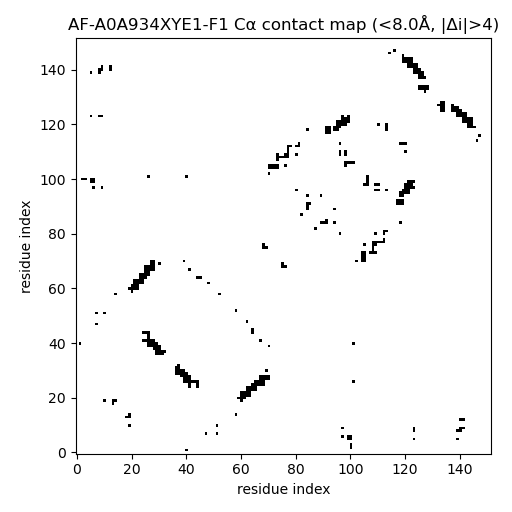 . PHE A 1 85 ? 9.301 -2.976 11.972 1.00 97.19 85 PHE A O 1
ATOM 693 N N . THR A 1 86 ? 11.021 -2.517 10.611 1.00 97.12 86 THR A N 1
ATOM 694 C CA . THR A 1 86 ? 12.045 -2.508 11.668 1.00 97.12 86 THR A CA 1
ATOM 695 C C . THR A 1 86 ? 12.201 -1.163 12.369 1.00 97.12 86 THR A C 1
ATOM 697 O O . THR A 1 86 ? 12.572 -1.141 13.540 1.00 97.12 86 THR A O 1
ATOM 700 N N . ARG A 1 87 ? 11.957 -0.044 11.675 1.00 96.50 87 ARG A N 1
ATOM 701 C CA . ARG A 1 87 ? 12.200 1.306 12.213 1.00 96.50 87 ARG A CA 1
ATOM 702 C C . ARG A 1 87 ? 10.945 2.106 12.518 1.00 96.50 87 ARG A C 1
ATOM 704 O O . ARG A 1 87 ? 11.062 3.161 1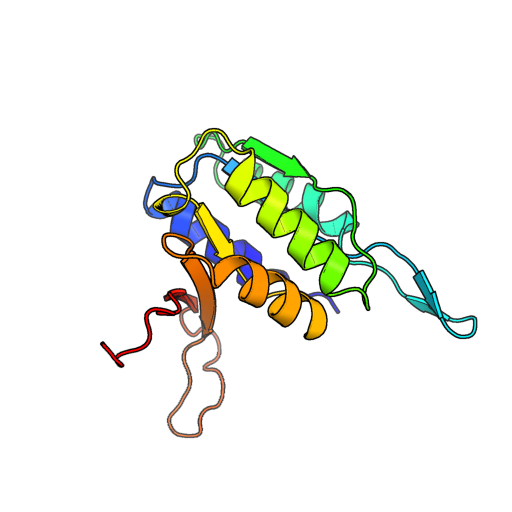3.140 1.00 96.50 87 ARG A O 1
ATOM 711 N N . SER A 1 88 ? 9.771 1.669 12.066 1.00 95.69 88 SER A N 1
ATOM 712 C CA . SER A 1 88 ? 8.534 2.353 12.442 1.00 95.69 88 SER A CA 1
ATOM 713 C C . SER A 1 88 ? 8.294 2.248 13.959 1.00 95.69 88 SER A C 1
ATOM 715 O O . SER A 1 88 ? 8.780 1.314 14.602 1.00 95.69 88 SER A O 1
ATOM 717 N N . PRO A 1 89 ? 7.523 3.172 14.555 1.00 95.75 89 PRO A N 1
ATOM 718 C CA . PRO A 1 89 ? 7.178 3.105 15.974 1.00 95.75 89 PRO A CA 1
ATOM 719 C C . PRO A 1 89 ? 6.128 2.025 16.295 1.00 95.75 89 PRO A C 1
ATOM 721 O O . PRO A 1 89 ? 5.747 1.875 17.458 1.00 95.75 89 PRO A O 1
ATOM 724 N N . TYR A 1 90 ? 5.621 1.297 15.295 1.00 96.12 90 TYR A N 1
ATOM 725 C CA . TYR A 1 90 ? 4.588 0.283 15.481 1.00 96.12 90 TYR A CA 1
ATOM 726 C C . TYR A 1 90 ? 5.195 -1.107 15.603 1.00 96.12 90 TYR A C 1
ATOM 728 O O . TYR A 1 90 ? 6.245 -1.414 15.042 1.00 96.12 90 TYR A O 1
ATOM 736 N N . ARG A 1 91 ? 4.481 -1.980 16.316 1.00 95.50 91 ARG A N 1
ATOM 737 C CA . ARG A 1 91 ? 4.795 -3.407 16.305 1.00 95.50 91 ARG A CA 1
ATOM 738 C C . ARG A 1 91 ? 4.531 -3.986 14.906 1.00 95.50 91 ARG A C 1
ATOM 740 O O . ARG A 1 91 ? 3.559 -3.548 14.282 1.00 95.50 91 ARG A O 1
ATOM 747 N N . PRO A 1 92 ? 5.328 -4.958 14.428 1.00 94.94 92 PRO A N 1
ATOM 748 C CA . PRO A 1 92 ? 5.167 -5.535 13.093 1.00 94.94 92 PRO A CA 1
ATOM 749 C C . PRO A 1 92 ? 3.754 -6.044 12.786 1.00 94.94 92 PRO A C 1
ATOM 751 O O . PRO A 1 92 ? 3.288 -5.888 11.661 1.00 94.94 92 PRO A O 1
ATOM 754 N N . GLU A 1 93 ? 3.045 -6.562 13.791 1.00 94.50 93 GLU A N 1
ATOM 755 C CA . GLU A 1 93 ? 1.694 -7.127 13.652 1.00 94.50 93 GLU A CA 1
ATOM 756 C C . GLU A 1 93 ? 0.633 -6.058 13.354 1.00 94.50 93 GLU A C 1
ATOM 758 O O . GLU A 1 93 ? -0.454 -6.370 12.876 1.00 94.50 93 GLU A O 1
ATOM 763 N N . ASN A 1 94 ? 0.957 -4.788 13.611 1.00 94.88 94 ASN A N 1
ATOM 764 C CA . ASN A 1 94 ? 0.095 -3.639 13.338 1.00 94.88 94 ASN A CA 1
ATOM 765 C C . ASN A 1 94 ? 0.436 -2.946 12.010 1.00 94.88 94 ASN A C 1
ATOM 767 O O . ASN A 1 94 ? -0.102 -1.877 11.719 1.00 94.88 94 ASN A O 1
ATOM 771 N N . ILE A 1 95 ? 1.347 -3.515 11.219 1.00 96.44 95 ILE A N 1
ATOM 772 C CA . ILE A 1 95 ? 1.758 -2.987 9.921 1.00 96.44 95 ILE A CA 1
ATOM 773 C C . ILE A 1 95 ? 1.327 -3.987 8.853 1.00 96.44 95 ILE A C 1
ATOM 775 O O . ILE A 1 95 ? 1.659 -5.170 8.910 1.00 96.44 95 ILE A O 1
ATOM 779 N N . ILE A 1 96 ? 0.603 -3.494 7.850 1.00 96.44 96 ILE A N 1
ATOM 780 C CA . ILE A 1 96 ? 0.142 -4.302 6.723 1.00 96.44 96 ILE A CA 1
ATOM 781 C C . ILE A 1 96 ? 0.807 -3.789 5.450 1.00 96.44 96 ILE A C 1
ATOM 783 O O . ILE A 1 96 ? 0.719 -2.607 5.118 1.00 96.44 96 ILE A O 1
ATOM 787 N N . CYS A 1 97 ? 1.456 -4.692 4.720 1.00 97.06 97 CYS A N 1
ATOM 788 C CA . CYS A 1 97 ? 2.010 -4.400 3.405 1.00 97.06 97 CYS A CA 1
ATOM 789 C C . CYS A 1 97 ? 1.003 -4.766 2.303 1.00 97.06 97 CYS A C 1
ATOM 791 O O . CYS A 1 97 ? 0.712 -5.942 2.095 1.00 97.06 97 CYS A O 1
ATOM 793 N N . ASP A 1 98 ? 0.472 -3.779 1.577 1.00 96.50 98 ASP A N 1
ATOM 794 C CA . ASP A 1 98 ? -0.344 -4.042 0.385 1.00 96.50 98 ASP A CA 1
ATOM 795 C C . ASP A 1 98 ? 0.549 -4.355 -0.824 1.00 96.50 98 ASP A C 1
ATOM 797 O O . ASP A 1 98 ? 1.347 -3.520 -1.257 1.00 96.50 98 ASP A O 1
ATOM 801 N N . ILE A 1 99 ? 0.410 -5.562 -1.377 1.00 95.44 99 ILE A N 1
ATOM 802 C CA . ILE A 1 99 ? 1.215 -6.048 -2.509 1.00 95.44 99 ILE A CA 1
ATOM 803 C C . ILE A 1 99 ? 0.449 -6.056 -3.841 1.00 95.44 99 ILE A C 1
ATOM 805 O O . ILE A 1 99 ? 0.942 -6.604 -4.834 1.00 95.44 99 ILE A O 1
ATOM 809 N N . THR A 1 100 ? -0.751 -5.465 -3.878 1.00 93.12 100 THR A N 1
ATOM 810 C CA . THR A 1 100 ? -1.660 -5.522 -5.036 1.00 93.12 100 THR A CA 1
ATOM 811 C C . THR A 1 100 ? -1.119 -4.746 -6.228 1.00 93.12 100 THR A C 1
ATOM 813 O O . THR A 1 100 ? -1.222 -5.181 -7.376 1.00 93.12 100 THR A O 1
ATOM 816 N N . GLY A 1 101 ? -0.597 -3.550 -5.951 1.00 87.69 101 GLY A N 1
ATOM 817 C CA . GLY A 1 101 ? -0.134 -2.607 -6.958 1.00 87.69 101 GLY A CA 1
ATOM 818 C C . GLY A 1 101 ? 1.333 -2.789 -7.349 1.00 87.69 101 GLY A C 1
ATOM 819 O O . GLY A 1 101 ? 2.108 -3.494 -6.709 1.00 87.69 101 GLY A O 1
ATOM 820 N N . GLY A 1 102 ? 1.733 -2.071 -8.398 1.00 87.50 102 GLY A N 1
ATOM 821 C CA . GLY A 1 102 ? 3.119 -2.033 -8.862 1.00 87.50 102 GLY A CA 1
ATOM 822 C C . GLY A 1 102 ? 3.469 -3.125 -9.873 1.00 87.50 102 GLY A C 1
ATOM 823 O O . GLY A 1 102 ? 2.612 -3.758 -10.486 1.00 87.50 102 GLY A O 1
ATOM 824 N N . LEU A 1 103 ? 4.769 -3.282 -10.114 1.00 90.25 103 LEU A N 1
ATOM 825 C CA . LEU A 1 103 ? 5.294 -4.305 -11.019 1.00 90.25 103 LEU A CA 1
ATOM 826 C C . LEU A 1 103 ? 5.385 -5.649 -10.295 1.00 90.25 103 LEU A C 1
ATOM 828 O O . LEU A 1 103 ? 5.564 -5.687 -9.086 1.00 90.25 103 LEU A O 1
ATOM 832 N N . LYS A 1 104 ? 5.370 -6.766 -11.029 1.00 90.88 104 LYS A N 1
ATOM 833 C CA . LYS A 1 104 ? 5.459 -8.109 -10.423 1.00 90.88 104 LYS A CA 1
ATOM 834 C C . LYS A 1 104 ? 6.679 -8.283 -9.511 1.00 90.88 104 LYS A C 1
ATOM 836 O O . LYS A 1 104 ? 6.555 -8.836 -8.425 1.00 90.88 104 LYS A O 1
ATOM 841 N N . LEU A 1 105 ? 7.834 -7.744 -9.911 1.00 92.06 105 LEU A N 1
ATOM 842 C CA . LEU A 1 105 ? 9.042 -7.749 -9.076 1.00 92.06 105 LEU A CA 1
ATOM 843 C C . LEU A 1 105 ? 8.882 -6.930 -7.790 1.00 92.06 105 LEU A C 1
ATOM 845 O O . LEU A 1 105 ? 9.536 -7.236 -6.796 1.00 92.06 105 LEU A O 1
ATOM 849 N N . MET A 1 106 ? 8.011 -5.918 -7.792 1.00 92.81 106 MET A N 1
ATOM 850 C CA . MET A 1 106 ? 7.678 -5.194 -6.574 1.00 92.81 106 MET A CA 1
ATOM 851 C C . MET A 1 106 ? 6.850 -6.063 -5.630 1.00 92.81 106 MET A C 1
ATOM 853 O O . MET A 1 106 ? 7.215 -6.217 -4.471 1.00 92.81 106 MET A O 1
ATOM 857 N N . SER A 1 107 ? 5.791 -6.703 -6.126 1.00 93.56 107 SER A N 1
ATOM 858 C CA . SER A 1 107 ? 5.001 -7.621 -5.299 1.00 93.56 107 SER A CA 1
ATOM 859 C C . SER A 1 107 ? 5.883 -8.715 -4.683 1.00 93.56 107 SER A C 1
ATOM 861 O O . SER A 1 107 ? 5.758 -8.990 -3.497 1.00 93.56 107 SER A O 1
ATOM 863 N N . VAL A 1 108 ? 6.845 -9.266 -5.439 1.00 94.56 108 VAL A N 1
ATOM 864 C CA . VAL A 1 108 ? 7.826 -10.238 -4.917 1.00 94.56 108 VAL A CA 1
ATOM 865 C C . VAL A 1 108 ? 8.705 -9.632 -3.820 1.00 94.56 108 VAL A C 1
ATOM 867 O O . VAL A 1 108 ? 8.822 -10.218 -2.749 1.00 94.56 108 VAL A O 1
ATOM 870 N N . GLY A 1 109 ? 9.320 -8.467 -4.054 1.00 95.75 109 GLY A N 1
ATOM 871 C CA . GLY A 1 109 ? 10.194 -7.831 -3.061 1.00 95.75 109 GLY A CA 1
ATOM 8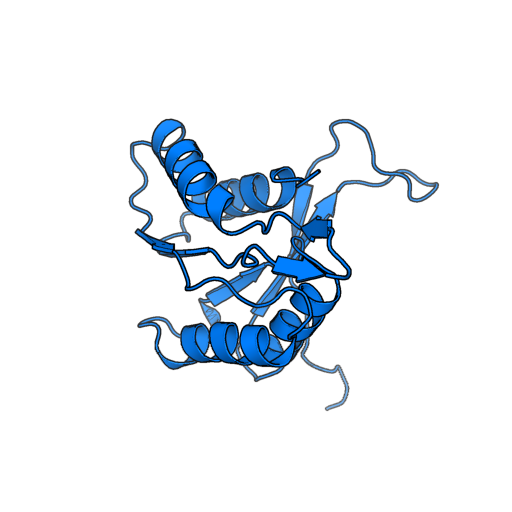72 C C . GLY A 1 109 ? 9.465 -7.488 -1.758 1.00 95.75 109 GLY A C 1
ATOM 873 O O . GLY A 1 109 ? 9.989 -7.736 -0.674 1.00 95.75 109 GLY A O 1
ATOM 874 N N . ALA A 1 110 ? 8.239 -6.977 -1.866 1.00 96.19 110 ALA A N 1
ATOM 875 C CA . ALA A 1 110 ? 7.386 -6.677 -0.723 1.00 96.19 110 ALA A CA 1
ATOM 876 C C . ALA A 1 110 ? 6.938 -7.950 0.017 1.00 96.19 110 ALA A C 1
ATOM 878 O O . ALA A 1 110 ? 7.055 -8.017 1.239 1.00 96.19 110 ALA A O 1
ATOM 879 N N . ALA A 1 111 ? 6.514 -8.986 -0.713 1.00 95.81 111 ALA A N 1
ATOM 880 C CA . ALA A 1 111 ? 6.112 -10.262 -0.125 1.00 95.81 111 ALA A CA 1
ATOM 881 C C . ALA A 1 111 ? 7.264 -10.936 0.631 1.00 95.81 111 ALA A C 1
ATOM 883 O O . ALA A 1 111 ? 7.081 -11.362 1.768 1.00 95.81 111 ALA A O 1
ATOM 884 N N . LEU A 1 112 ? 8.472 -10.961 0.051 1.00 96.00 112 LEU A N 1
ATOM 885 C CA . LEU A 1 112 ? 9.668 -11.497 0.712 1.00 96.00 112 LEU A CA 1
ATOM 886 C C . LEU A 1 112 ? 9.978 -10.772 2.028 1.00 96.00 112 LEU A C 1
ATOM 888 O O . LEU A 1 112 ? 10.420 -11.404 2.984 1.00 96.00 112 LEU A O 1
ATOM 892 N N . ALA A 1 113 ? 9.734 -9.460 2.103 1.00 96.06 113 ALA A N 1
ATOM 893 C CA . ALA A 1 113 ? 9.959 -8.689 3.325 1.00 96.06 113 ALA A CA 1
ATOM 894 C C . ALA A 1 113 ? 8.934 -9.026 4.414 1.00 96.06 113 ALA A C 1
ATOM 896 O O . ALA A 1 113 ? 9.205 -8.819 5.596 1.00 96.06 113 ALA A O 1
ATOM 897 N N . CYS A 1 114 ? 7.780 -9.566 4.029 1.00 96.44 114 CYS A N 1
ATOM 898 C CA . CYS A 1 114 ? 6.721 -9.947 4.948 1.00 96.44 114 CYS A CA 1
ATOM 899 C C . CYS A 1 114 ? 6.853 -11.384 5.457 1.00 96.44 114 CYS A C 1
ATOM 901 O O . CYS A 1 114 ? 6.151 -11.716 6.390 1.00 96.44 114 CYS A O 1
ATOM 903 N N . LEU A 1 115 ? 7.762 -12.217 4.933 1.00 94.19 115 LEU A N 1
ATOM 904 C CA . LEU A 1 115 ? 7.923 -13.615 5.382 1.00 94.19 115 LEU A CA 1
ATOM 905 C C . LEU A 1 115 ? 8.468 -13.773 6.815 1.00 94.19 115 LEU A C 1
ATOM 907 O O . LEU A 1 115 ? 8.551 -14.886 7.329 1.00 94.19 115 LEU A O 1
ATOM 911 N N . VAL A 1 116 ? 8.876 -12.679 7.458 1.00 92.06 116 VAL A N 1
ATOM 912 C CA . VAL A 1 116 ? 9.328 -12.690 8.854 1.00 92.06 116 VAL A CA 1
ATOM 913 C C . VAL A 1 116 ? 8.109 -12.819 9.783 1.00 92.06 116 VAL A C 1
ATOM 915 O O . VAL A 1 116 ? 7.129 -12.103 9.567 1.00 92.06 116 VAL A O 1
ATOM 918 N N . PRO A 1 117 ? 8.158 -13.663 10.836 1.00 90.56 117 PRO A N 1
ATOM 919 C CA . PRO A 1 117 ? 7.053 -13.813 11.781 1.00 90.56 117 PRO A CA 1
ATOM 920 C C . PRO A 1 117 ? 6.532 -12.478 12.326 1.00 90.56 117 PRO A C 1
ATOM 922 O O . PRO A 1 117 ? 7.310 -11.570 12.620 1.00 90.56 117 PRO A O 1
ATOM 925 N N . GLY A 1 118 ? 5.208 -12.374 12.455 1.00 90.50 118 GLY A N 1
ATOM 926 C CA . GLY A 1 118 ? 4.518 -11.170 12.928 1.00 90.50 118 GLY A CA 1
ATOM 927 C C . GLY A 1 118 ? 4.282 -10.103 11.854 1.00 90.50 118 GLY A C 1
ATOM 928 O O . GLY A 1 118 ? 3.534 -9.164 12.095 1.00 90.50 118 GLY A O 1
ATOM 929 N N . ARG A 1 119 ? 4.860 -10.228 10.654 1.00 94.62 119 ARG A N 1
ATOM 930 C CA . ARG A 1 119 ? 4.586 -9.300 9.547 1.00 94.62 119 ARG A CA 1
ATOM 931 C C . ARG A 1 119 ? 3.403 -9.781 8.722 1.00 94.62 119 ARG A C 1
ATOM 933 O O . ARG A 1 119 ? 3.261 -10.970 8.457 1.00 94.62 119 ARG A O 1
ATOM 940 N N . THR A 1 120 ? 2.579 -8.837 8.279 1.00 94.50 120 THR A N 1
ATOM 941 C CA . THR A 1 120 ? 1.374 -9.138 7.502 1.00 94.50 120 THR A CA 1
ATOM 942 C C . THR A 1 120 ? 1.447 -8.484 6.129 1.00 94.50 120 THR A C 1
ATOM 944 O O . THR A 1 120 ? 1.868 -7.332 5.990 1.00 94.50 120 THR A O 1
ATOM 947 N N . MET A 1 121 ? 0.989 -9.202 5.104 1.00 96.06 121 MET A N 1
ATOM 948 C CA . MET A 1 121 ? 0.724 -8.628 3.788 1.00 96.06 121 MET A CA 1
ATOM 949 C C . MET A 1 121 ? -0.713 -8.887 3.354 1.00 96.06 121 MET A C 1
ATOM 951 O O . MET A 1 121 ? -1.353 -9.842 3.796 1.00 96.06 121 MET A O 1
ATOM 955 N N . GLN A 1 122 ? -1.206 -8.037 2.463 1.00 96.12 122 GLN A N 1
ATOM 956 C CA . GLN A 1 122 ? -2.531 -8.157 1.875 1.00 96.12 122 GLN A CA 1
ATOM 957 C C . GLN A 1 122 ? -2.484 -7.956 0.364 1.00 96.12 122 GLN A C 1
ATOM 959 O O . GLN A 1 122 ? -1.566 -7.328 -0.169 1.00 96.12 122 GLN A O 1
ATOM 964 N N . TYR A 1 123 ? -3.536 -8.395 -0.314 1.00 95.50 123 TYR A N 1
ATOM 965 C CA . TYR A 1 123 ? -3.863 -7.916 -1.649 1.00 95.50 123 TYR A CA 1
ATOM 966 C C . TYR A 1 123 ? -5.354 -7.593 -1.750 1.00 95.50 123 TYR A C 1
ATOM 968 O O . TYR A 1 123 ? -6.177 -8.209 -1.078 1.00 95.50 123 TYR A O 1
ATOM 976 N N . MET A 1 124 ? -5.715 -6.642 -2.603 1.00 94.31 124 MET A N 1
ATOM 977 C CA . MET A 1 124 ? -7.105 -6.288 -2.864 1.00 94.31 124 MET A CA 1
ATOM 978 C C . MET A 1 124 ? -7.672 -7.221 -3.933 1.00 94.31 124 MET A C 1
ATOM 980 O O . MET A 1 124 ? -7.258 -7.180 -5.098 1.00 94.31 124 MET A O 1
ATOM 984 N N . ALA A 1 125 ? -8.620 -8.066 -3.540 1.00 91.44 125 ALA A N 1
ATOM 985 C CA . ALA A 1 125 ? -9.340 -8.948 -4.447 1.00 91.44 125 ALA A CA 1
ATOM 986 C C . ALA A 1 125 ? -10.594 -8.243 -4.967 1.00 91.44 125 ALA A C 1
ATOM 988 O O . ALA A 1 125 ? -11.271 -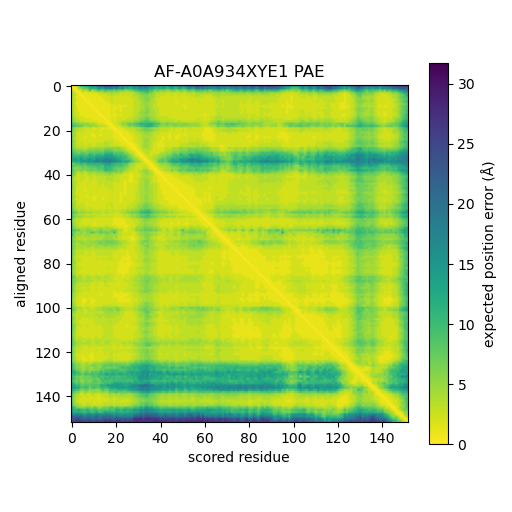7.554 -4.215 1.00 91.44 125 ALA A O 1
ATOM 989 N N . SER A 1 126 ? -10.893 -8.410 -6.255 1.00 88.69 126 SER A N 1
ATOM 990 C CA . SER A 1 126 ? -12.191 -8.032 -6.829 1.00 88.69 126 SER A CA 1
ATOM 991 C C . SER A 1 126 ? -13.070 -9.268 -6.925 1.00 88.69 126 SER A C 1
ATOM 993 O O . SER A 1 126 ? -12.548 -10.359 -7.180 1.00 88.69 126 SER A O 1
ATOM 995 N N . ASP A 1 127 ? -14.379 -9.086 -6.761 1.00 86.88 127 ASP A N 1
ATOM 996 C CA . ASP A 1 127 ? -15.351 -10.147 -7.018 1.00 86.88 127 ASP A CA 1
ATOM 997 C C . ASP A 1 127 ? -15.165 -10.728 -8.423 1.00 86.88 127 ASP A C 1
ATOM 999 O O . ASP A 1 127 ? -14.924 -10.001 -9.395 1.00 86.88 127 ASP A O 1
ATOM 1003 N N . ARG A 1 128 ? -15.296 -12.051 -8.529 1.00 84.38 128 ARG A N 1
ATOM 1004 C CA . ARG A 1 128 ? -15.207 -12.785 -9.790 1.00 84.38 128 ARG A CA 1
ATOM 1005 C C . ARG A 1 128 ? -16.470 -13.593 -10.025 1.00 84.38 128 ARG A C 1
ATOM 1007 O O . ARG A 1 128 ? -17.068 -14.107 -9.083 1.00 84.38 128 ARG A O 1
ATOM 1014 N N . ASP A 1 129 ? -16.869 -13.693 -11.284 1.00 86.75 129 ASP A N 1
ATOM 1015 C CA . ASP A 1 129 ? -17.971 -14.548 -11.691 1.00 86.75 129 ASP A CA 1
ATOM 1016 C C . ASP A 1 129 ? -17.558 -16.032 -11.685 1.00 86.75 129 ASP A C 1
ATOM 1018 O O . ASP A 1 129 ? -16.421 -16.401 -11.384 1.00 86.75 129 ASP A O 1
ATOM 1022 N N . TRP A 1 130 ? -18.494 -16.910 -12.041 1.00 86.31 130 TRP A N 1
ATOM 1023 C CA . TRP A 1 130 ? -18.262 -18.355 -12.101 1.00 86.31 130 TRP A CA 1
ATOM 1024 C C . TRP A 1 130 ? -17.219 -18.783 -13.151 1.00 86.31 130 TRP A C 1
ATOM 1026 O O . TRP A 1 130 ? -16.751 -19.919 -13.104 1.00 86.31 130 TRP A O 1
ATOM 1036 N N . LYS A 1 131 ? -16.846 -17.904 -14.091 1.00 86.12 131 LYS A N 1
ATOM 1037 C CA . LYS A 1 131 ? -15.762 -18.121 -15.063 1.00 86.12 131 LYS A CA 1
ATOM 1038 C C . LYS A 1 131 ? -14.417 -17.604 -14.554 1.00 86.12 131 LYS A C 1
ATOM 1040 O O . LYS A 1 131 ? -13.400 -17.822 -15.207 1.00 86.12 131 LYS A O 1
ATOM 1045 N N . GLY A 1 132 ? -14.402 -16.936 -13.402 1.00 80.12 132 GLY A N 1
ATOM 1046 C CA . GLY A 1 132 ? -13.226 -16.280 -12.855 1.00 80.12 132 GLY A CA 1
ATOM 1047 C C . GLY A 1 132 ? -12.989 -14.881 -13.422 1.00 80.12 132 GLY A C 1
ATOM 1048 O O . GLY A 1 132 ? -11.933 -14.311 -13.149 1.00 80.12 132 GLY A O 1
ATOM 1049 N N . GLU A 1 133 ? -13.925 -14.302 -14.174 1.00 84.75 133 GLU A N 1
ATOM 1050 C CA . GLU A 1 133 ? -13.794 -12.946 -14.710 1.00 84.75 133 GLU A CA 1
ATOM 1051 C C . GLU A 1 133 ? -14.198 -11.901 -13.662 1.00 84.75 133 GLU A C 1
ATOM 1053 O O . GLU A 1 133 ? -15.141 -12.141 -12.906 1.00 84.75 133 GLU A O 1
ATOM 1058 N N . PRO A 1 134 ? -13.517 -10.742 -13.574 1.00 79.25 134 PRO A N 1
ATOM 1059 C CA . PRO A 1 134 ? -13.910 -9.682 -12.652 1.00 79.25 134 PRO A CA 1
ATOM 1060 C C . PRO A 1 134 ? -15.346 -9.209 -12.912 1.00 79.25 134 PRO A C 1
ATOM 1062 O O . PRO A 1 134 ? -15.700 -8.872 -14.042 1.00 79.25 134 PRO A O 1
ATOM 1065 N N . ILE A 1 135 ? -16.160 -9.137 -11.860 1.00 85.12 135 ILE A N 1
ATOM 1066 C CA . ILE A 1 135 ? -17.515 -8.588 -11.943 1.00 85.12 135 ILE A CA 1
ATOM 1067 C C . ILE A 1 135 ? -17.418 -7.062 -12.021 1.00 85.12 135 ILE A C 1
ATOM 1069 O O . ILE A 1 135 ? -16.814 -6.419 -11.157 1.00 85.12 135 ILE A O 1
ATOM 1073 N N . ASP A 1 136 ? -18.029 -6.464 -13.047 1.00 73.19 136 ASP A N 1
ATOM 1074 C CA . ASP A 1 136 ? -18.082 -5.007 -13.178 1.00 73.19 136 ASP A CA 1
ATOM 1075 C C . ASP A 1 136 ? -18.869 -4.400 -12.005 1.00 73.19 136 ASP A C 1
ATOM 1077 O O . ASP A 1 136 ? -19.966 -4.851 -11.672 1.00 73.19 136 ASP A O 1
ATOM 1081 N N . LYS A 1 137 ? -18.287 -3.392 -11.346 1.00 75.44 137 LYS A N 1
ATOM 1082 C CA . LYS A 1 137 ? -18.756 -2.830 -10.060 1.00 75.44 137 LYS A CA 1
ATOM 1083 C C . LYS A 1 137 ? -18.833 -3.833 -8.895 1.00 75.44 137 LYS A C 1
ATOM 1085 O O . LYS A 1 137 ? -19.508 -3.548 -7.904 1.00 75.44 137 LYS A O 1
ATOM 1090 N N . GLY A 1 138 ? -18.133 -4.963 -8.985 1.00 76.75 138 GLY A N 1
ATOM 1091 C CA . GLY A 1 138 ? -17.924 -5.863 -7.854 1.00 76.75 138 GLY A CA 1
ATOM 1092 C C . GLY A 1 138 ? -17.255 -5.153 -6.676 1.00 76.75 138 GLY A C 1
ATOM 1093 O O . GLY A 1 138 ? -16.584 -4.123 -6.840 1.00 76.75 138 GLY A O 1
ATOM 1094 N N . LYS A 1 139 ? -17.439 -5.691 -5.470 1.00 84.94 139 LYS A N 1
ATOM 1095 C CA . LYS A 1 139 ? -16.728 -5.194 -4.294 1.00 84.94 139 LYS A CA 1
ATOM 1096 C C . LYS A 1 139 ? -15.246 -5.533 -4.415 1.00 84.94 139 LYS A C 1
ATOM 1098 O O . LYS A 1 139 ? -14.848 -6.504 -5.061 1.00 84.94 139 LYS A O 1
ATOM 1103 N N . MET A 1 140 ? -14.423 -4.672 -3.824 1.00 89.44 140 MET A N 1
ATOM 1104 C CA . MET A 1 140 ? -12.993 -4.896 -3.702 1.00 89.44 140 MET A CA 1
ATOM 1105 C C . MET A 1 140 ? -12.633 -4.888 -2.225 1.00 89.44 140 MET A C 1
ATOM 1107 O O . MET A 1 140 ? -12.797 -3.865 -1.562 1.00 89.44 140 MET A O 1
ATOM 1111 N N . GLU A 1 141 ? -12.159 -6.023 -1.730 1.00 91.69 141 GLU A N 1
ATOM 1112 C CA . GLU A 1 141 ? -11.913 -6.258 -0.308 1.00 91.69 141 GLU A CA 1
ATOM 1113 C C . GLU A 1 141 ? -10.472 -6.746 -0.100 1.00 91.69 141 GLU A C 1
ATOM 1115 O O . GLU A 1 141 ? -9.904 -7.404 -0.983 1.00 91.69 141 GLU A O 1
ATOM 1120 N N . PRO A 1 142 ? -9.834 -6.394 1.029 1.00 93.56 142 PRO A N 1
ATOM 1121 C CA . PRO A 1 142 ? -8.498 -6.877 1.328 1.00 93.56 142 PRO A CA 1
ATOM 1122 C C . PRO A 1 142 ? -8.546 -8.350 1.727 1.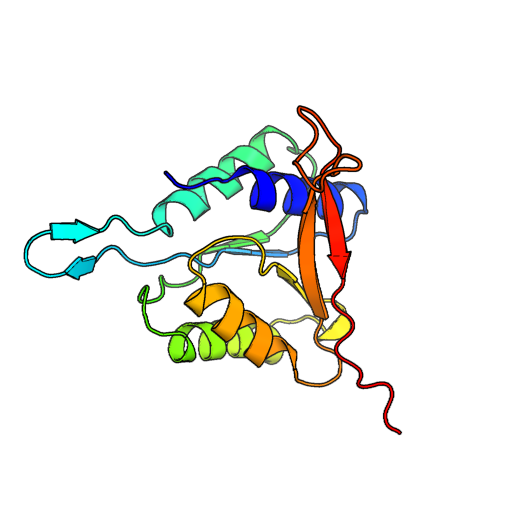00 93.56 142 PRO A C 1
ATOM 1124 O O . PRO A 1 142 ? -9.299 -8.755 2.610 1.00 93.56 142 PRO A O 1
ATOM 1127 N N . VAL A 1 143 ? -7.671 -9.139 1.121 1.00 94.50 143 VAL A N 1
ATOM 1128 C CA . VAL A 1 143 ? -7.396 -10.514 1.522 1.00 94.50 143 VAL A CA 1
ATOM 1129 C C . VAL A 1 143 ? -6.041 -10.531 2.211 1.00 94.50 143 VAL A C 1
ATOM 1131 O O . VAL A 1 143 ? -5.019 -10.217 1.593 1.00 94.50 143 VAL A O 1
ATOM 1134 N N . LEU A 1 144 ? -6.033 -10.885 3.496 1.00 93.44 144 LEU A N 1
ATOM 1135 C CA . LEU A 1 144 ? -4.798 -11.118 4.239 1.00 93.44 144 LEU A CA 1
ATOM 1136 C C . LEU A 1 144 ? -4.148 -12.409 3.746 1.00 93.44 144 LEU A C 1
ATOM 1138 O O . LEU A 1 144 ? -4.816 -13.429 3.572 1.00 93.44 144 LEU A O 1
ATOM 1142 N N . VAL A 1 145 ? -2.841 -12.358 3.518 1.00 89.94 145 VAL A N 1
ATOM 1143 C CA . VAL A 1 145 ? -2.069 -13.536 3.134 1.00 89.94 145 VAL A CA 1
ATOM 1144 C C . VAL A 1 145 ? -1.537 -14.181 4.403 1.00 89.94 145 VAL A C 1
ATOM 1146 O O . VAL A 1 145 ? -0.660 -13.623 5.063 1.00 89.94 145 VAL A O 1
ATOM 1149 N N . ASP A 1 146 ? -2.063 -15.359 4.726 1.00 80.75 146 ASP A N 1
ATOM 1150 C CA . ASP A 1 146 ? -1.481 -16.201 5.763 1.00 80.75 146 ASP A CA 1
ATOM 1151 C C . ASP A 1 146 ? -0.181 -16.813 5.238 1.00 80.75 146 ASP A C 1
ATOM 1153 O O . ASP A 1 146 ? -0.157 -17.540 4.243 1.00 80.75 146 ASP A O 1
ATOM 1157 N N . ILE A 1 147 ? 0.912 -16.450 5.892 1.00 77.38 147 ILE A N 1
ATOM 1158 C CA . ILE A 1 147 ? 2.263 -16.919 5.591 1.00 77.38 147 ILE A CA 1
ATOM 1159 C C . ILE A 1 147 ? 2.769 -17.911 6.628 1.00 77.38 147 ILE A C 1
ATOM 1161 O O . ILE A 1 147 ? 3.904 -18.364 6.506 1.00 77.38 147 ILE A O 1
ATOM 1165 N N . THR A 1 148 ? 1.966 -18.231 7.646 1.00 70.62 148 THR A N 1
ATOM 1166 C CA . THR A 1 148 ? 2.309 -19.272 8.608 1.00 70.62 148 THR A CA 1
ATOM 1167 C C . THR A 1 148 ? 2.169 -20.608 7.886 1.00 70.62 148 THR A C 1
ATOM 1169 O O . THR A 1 148 ? 1.052 -21.003 7.549 1.00 70.62 148 THR A O 1
ATOM 1172 N N . PRO A 1 149 ? 3.265 -21.322 7.580 1.00 60.72 149 PRO A N 1
ATOM 1173 C CA . PRO A 1 149 ? 3.130 -22.629 6.966 1.00 60.72 149 PRO A CA 1
ATOM 1174 C C . PRO A 1 149 ? 2.419 -23.560 7.954 1.00 60.72 149 PRO A C 1
ATOM 1176 O O . PRO A 1 149 ? 2.832 -23.678 9.104 1.00 60.72 149 PRO A O 1
ATOM 1179 N N . TYR A 1 150 ? 1.390 -24.272 7.489 1.00 58.59 150 TYR A N 1
ATOM 1180 C CA . TYR A 1 150 ? 0.652 -25.297 8.249 1.00 58.59 150 TYR A CA 1
ATOM 1181 C C . TYR A 1 150 ? 1.493 -26.551 8.581 1.00 58.59 150 TYR A C 1
ATOM 1183 O O . TYR A 1 150 ? 0.950 -27.620 8.842 1.00 58.59 150 TYR A O 1
ATOM 1191 N N . LEU A 1 151 ? 2.820 -26.445 8.533 1.00 49.69 151 LEU A N 1
ATOM 1192 C CA . LEU A 1 151 ? 3.772 -27.522 8.771 1.00 49.69 151 LEU A CA 1
ATOM 1193 C C . LEU A 1 151 ? 4.559 -27.202 10.046 1.00 49.69 151 LEU A C 1
ATOM 1195 O O . LEU A 1 151 ? 5.720 -26.797 9.982 1.00 49.69 151 LEU A O 1
ATOM 1199 N N . ILE A 1 152 ? 3.891 -27.350 11.190 1.00 50.06 152 ILE A N 1
ATOM 1200 C CA . ILE A 1 152 ? 4.516 -27.488 12.511 1.00 50.06 152 ILE A CA 1
ATOM 1201 C C . ILE A 1 152 ? 4.071 -28.832 13.077 1.00 50.06 152 ILE A C 1
ATOM 1203 O O . ILE A 1 152 ? 2.852 -29.109 12.993 1.00 50.06 152 ILE A O 1
#

Nearest PDB structures (foldseek):
  8t66-assembly1_A  TM=5.842E-01  e=9.536E-05  Nitrosococcus halophilus Nc 4
  8t65-assembly1_B  TM=6.171E-01  e=1.916E-04  Nitrosococcus halophilus Nc 4
  7yhl-assembly1_A  TM=6.559E-01  e=1.657E-03  Saccharolobus solfataricus P2
  8t64-assembly1_B  TM=5.950E-01  e=1.882E-03  Nitrosococcus halophilus Nc 4
  8t64-assembly2_C  TM=5.813E-01  e=2.584E-03  Nitrosococcus halophilus Nc 4

Sequence (152 aa):
NTNLTPALRALEWHAQAGALRECWLLGTRMSRTDGTLQHGSAWLAPVLQRWFELLHPGLKVNFNLVAPVPSRSYFQLWQKVDEIFTRSPYRPENIICDITGGLKLMSVGAALACLVPGRTMQYMASDRDWKGEPIDKGKMEPVLVDITPYLI